Protein AF-A0A497SL41-F1 (afdb_monomer)

Structure (mmCIF, N/CA/C/O backbone):
data_AF-A0A497SL41-F1
#
_entry.id   AF-A0A497SL41-F1
#
loop_
_atom_site.group_PDB
_atom_site.id
_atom_site.type_symbol
_atom_site.label_atom_id
_atom_site.label_alt_id
_atom_site.label_comp_id
_atom_site.label_asym_id
_atom_site.label_entity_id
_atom_site.label_seq_id
_atom_site.pdbx_PDB_ins_code
_atom_site.Cartn_x
_atom_site.Cartn_y
_atom_site.Cartn_z
_atom_site.occupancy
_atom_site.B_iso_or_equiv
_atom_site.auth_seq_id
_atom_site.auth_comp_id
_atom_site.auth_asym_id
_atom_site.auth_atom_id
_atom_site.pdbx_PDB_model_num
ATOM 1 N N . MET A 1 1 ? 5.403 15.407 -1.987 1.00 45.56 1 MET A N 1
ATOM 2 C CA . MET A 1 1 ? 4.065 14.810 -1.792 1.00 45.56 1 MET A CA 1
ATOM 3 C C . MET A 1 1 ? 3.954 13.623 -2.733 1.00 45.56 1 MET A C 1
ATOM 5 O O . MET A 1 1 ? 3.885 13.834 -3.935 1.00 45.56 1 MET A O 1
ATOM 9 N N . VAL A 1 2 ? 4.081 12.396 -2.223 1.00 57.38 2 VAL A N 1
ATOM 10 C CA . VAL A 1 2 ? 4.057 11.172 -3.045 1.00 57.38 2 VAL A CA 1
ATO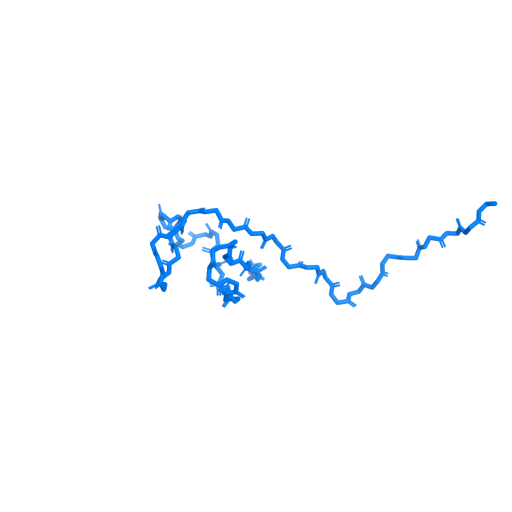M 11 C C . VAL A 1 2 ? 2.746 10.442 -2.759 1.00 57.38 2 VAL A C 1
ATOM 13 O O . VAL A 1 2 ? 2.707 9.540 -1.924 1.00 57.38 2 VAL A O 1
ATOM 16 N N . SER A 1 3 ? 1.664 10.852 -3.421 1.00 58.16 3 SER A N 1
ATOM 17 C CA . SER A 1 3 ? 0.424 10.075 -3.436 1.00 58.16 3 SER A CA 1
ATOM 18 C C . SE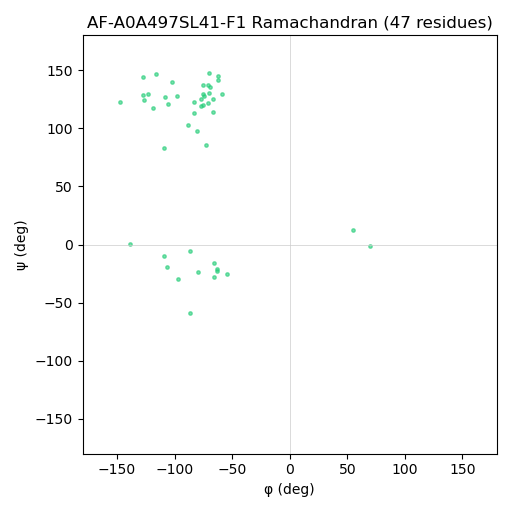R A 1 3 ? 0.688 8.779 -4.205 1.00 58.16 3 SER A C 1
ATOM 20 O O . SER A 1 3 ? 1.036 8.788 -5.386 1.00 58.16 3 SER A O 1
ATOM 22 N N . SER A 1 4 ? 0.622 7.645 -3.510 1.00 68.81 4 SER A N 1
ATOM 23 C CA . SER A 1 4 ? 0.842 6.333 -4.117 1.00 68.81 4 SER A CA 1
ATOM 24 C C . SER A 1 4 ? -0.495 5.613 -4.254 1.00 68.81 4 SER A C 1
ATOM 26 O O . SER A 1 4 ? -1.188 5.375 -3.265 1.00 68.81 4 SER A O 1
ATOM 28 N N . GLU A 1 5 ? -0.858 5.267 -5.489 1.00 78.94 5 GLU A N 1
ATOM 29 C CA . GLU A 1 5 ? -2.034 4.450 -5.784 1.00 78.94 5 GLU A CA 1
ATOM 30 C C . GLU A 1 5 ? -1.761 2.981 -5.442 1.00 78.94 5 GLU A C 1
ATOM 32 O O . GLU A 1 5 ? -0.876 2.329 -6.015 1.00 78.94 5 GLU A O 1
ATOM 37 N N . TYR A 1 6 ? -2.562 2.444 -4.530 1.00 81.00 6 TYR A N 1
ATOM 38 C CA . TYR A 1 6 ? -2.525 1.047 -4.130 1.00 81.00 6 TYR A CA 1
ATOM 39 C C . TYR A 1 6 ? -3.831 0.356 -4.500 1.00 81.00 6 TYR A C 1
ATOM 41 O O . TYR A 1 6 ? -4.906 0.946 -4.471 1.00 81.00 6 TYR A O 1
ATOM 49 N N . VAL A 1 7 ? -3.760 -0.923 -4.837 1.00 83.12 7 VAL A N 1
ATOM 50 C CA . VAL A 1 7 ? -4.922 -1.756 -5.133 1.00 83.12 7 VAL A CA 1
ATOM 51 C C . VAL A 1 7 ? -5.098 -2.737 -3.988 1.00 83.12 7 VAL A C 1
ATOM 53 O O . VAL A 1 7 ? -4.165 -3.441 -3.616 1.00 83.12 7 VAL A O 1
ATOM 56 N N . CYS A 1 8 ? -6.286 -2.796 -3.393 1.00 83.00 8 CYS A N 1
ATOM 57 C CA . CYS A 1 8 ? -6.557 -3.822 -2.392 1.00 83.00 8 CYS A CA 1
ATOM 58 C C . CYS A 1 8 ? -6.642 -5.201 -3.061 1.00 83.00 8 CYS A C 1
ATOM 60 O O . CYS A 1 8 ? -7.394 -5.371 -4.019 1.00 83.00 8 CYS A O 1
ATOM 62 N N . MET A 1 9 ? -5.938 -6.201 -2.530 1.00 81.31 9 MET A N 1
ATOM 63 C CA . MET A 1 9 ? -5.895 -7.539 -3.137 1.00 81.31 9 MET A CA 1
ATOM 64 C C . MET A 1 9 ? -7.259 -8.259 -3.111 1.00 81.31 9 MET A C 1
ATOM 66 O O . MET A 1 9 ? -7.544 -9.067 -3.989 1.00 81.31 9 MET A O 1
ATOM 70 N N . ASN A 1 10 ? -8.118 -7.942 -2.134 1.00 81.25 10 ASN A N 1
ATOM 71 C CA . ASN A 1 10 ? -9.421 -8.591 -1.973 1.00 81.25 10 ASN A CA 1
ATOM 72 C C . ASN A 1 10 ? -10.519 -7.922 -2.819 1.00 81.25 10 ASN A C 1
ATOM 74 O O . ASN A 1 10 ? -11.115 -8.548 -3.689 1.00 81.25 10 ASN A O 1
AT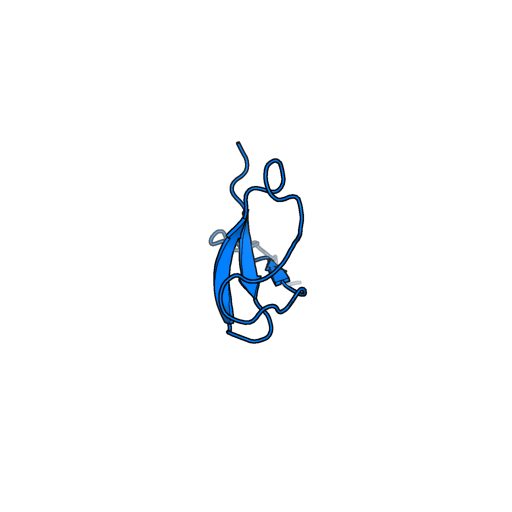OM 78 N N . CYS A 1 11 ? -10.773 -6.623 -2.613 1.00 79.44 11 CYS A N 1
ATOM 79 C CA . CYS A 1 11 ? -11.844 -5.920 -3.330 1.00 79.44 11 CYS A CA 1
ATOM 80 C C . CYS A 1 11 ? -11.417 -5.351 -4.692 1.00 79.44 11 CYS A C 1
ATOM 82 O O . CYS A 1 11 ? -12.259 -4.803 -5.401 1.00 79.44 11 CYS A O 1
ATOM 84 N N . LYS A 1 12 ? -10.123 -5.432 -5.039 1.00 79.00 12 LYS A N 1
ATOM 85 C CA . LYS A 1 12 ? -9.515 -4.901 -6.275 1.00 79.00 12 LYS A CA 1
ATOM 86 C C . LYS A 1 12 ? -9.761 -3.409 -6.524 1.00 79.00 12 LYS A C 1
ATOM 88 O O . LYS A 1 12 ? -9.474 -2.904 -7.605 1.00 79.00 12 LYS A O 1
ATOM 93 N N . LYS A 1 13 ? -10.263 -2.680 -5.523 1.00 80.81 13 LYS A N 1
ATOM 94 C CA . LYS A 1 13 ? -10.461 -1.235 -5.607 1.00 80.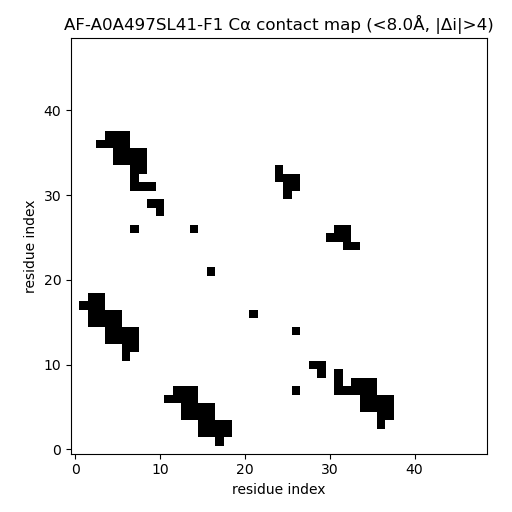81 13 LYS A CA 1
ATOM 95 C C . LYS A 1 13 ? -9.124 -0.525 -5.471 1.00 80.81 13 LYS A C 1
ATOM 97 O O . LYS A 1 13 ? -8.308 -0.880 -4.614 1.00 80.81 13 LYS A O 1
ATOM 102 N N . THR A 1 14 ? -8.933 0.488 -6.306 1.00 78.00 14 THR A N 1
ATOM 103 C CA . THR A 1 14 ? -7.822 1.427 -6.185 1.00 78.00 14 THR A CA 1
ATOM 104 C C . THR A 1 14 ? -8.116 2.382 -5.035 1.00 78.00 14 THR A C 1
ATOM 106 O O . THR A 1 14 ? -9.214 2.928 -4.929 1.00 78.00 14 THR A O 1
ATOM 109 N N . VAL A 1 15 ? -7.148 2.529 -4.144 1.00 80.56 15 VAL A N 1
ATOM 110 C CA . VAL A 1 15 ? -7.183 3.427 -3.000 1.00 80.56 15 VAL A CA 1
ATOM 111 C C . VAL A 1 15 ? -5.931 4.285 -3.089 1.00 80.56 15 VAL A C 1
ATOM 113 O O . VAL A 1 15 ? -4.815 3.768 -3.168 1.00 80.56 15 VAL A O 1
ATOM 116 N N . GLU A 1 16 ? -6.119 5.595 -3.097 1.00 76.31 16 GLU A N 1
ATOM 117 C CA . GLU A 1 16 ? -5.027 6.543 -2.916 1.00 76.31 16 GLU A CA 1
ATOM 118 C C . GLU A 1 16 ? -4.685 6.578 -1.428 1.00 76.31 16 GLU A C 1
ATOM 120 O O . GLU A 1 16 ? -5.549 6.841 -0.588 1.00 76.31 16 GLU A O 1
ATOM 125 N N . ILE A 1 17 ? -3.447 6.218 -1.087 1.00 74.12 17 ILE A N 1
ATOM 126 C CA . ILE A 1 17 ? -2.997 6.143 0.304 1.00 74.12 17 ILE A CA 1
ATOM 127 C C . ILE A 1 17 ? -1.847 7.127 0.484 1.00 74.12 17 ILE A C 1
ATOM 129 O O . ILE A 1 17 ? -0.774 6.967 -0.103 1.00 74.12 17 ILE A O 1
ATOM 133 N N . ASP A 1 18 ? -2.056 8.113 1.351 1.00 71.31 18 ASP A N 1
ATOM 134 C CA . ASP A 1 18 ? -0.998 8.992 1.836 1.00 71.31 18 ASP A CA 1
ATOM 135 C C . ASP A 1 18 ? -0.222 8.292 2.958 1.00 71.31 18 ASP A C 1
ATOM 137 O O . ASP A 1 18 ? -0.631 8.292 4.123 1.00 71.31 18 ASP A O 1
ATOM 141 N N . LEU A 1 19 ? 0.919 7.691 2.614 1.00 67.81 19 LEU A N 1
ATOM 142 C CA . LEU A 1 19 ? 1.783 6.944 3.545 1.00 67.81 19 LEU A CA 1
ATOM 143 C C . LEU A 1 19 ? 2.204 7.765 4.782 1.00 67.81 19 LEU A C 1
ATOM 145 O O . LEU A 1 19 ? 2.456 7.192 5.836 1.00 67.81 19 LEU A O 1
ATOM 149 N N . GLU A 1 20 ? 2.235 9.097 4.678 1.00 63.47 20 GLU A N 1
ATOM 150 C CA . GLU A 1 20 ? 2.584 10.011 5.778 1.00 63.47 20 GLU A CA 1
ATOM 151 C C . GLU A 1 20 ? 1.430 10.260 6.767 1.00 63.47 20 GLU A C 1
ATOM 153 O O . GLU A 1 20 ? 1.669 10.616 7.920 1.00 63.47 20 GLU A O 1
ATOM 158 N N . ARG A 1 21 ? 0.169 10.084 6.347 1.00 59.50 21 ARG A N 1
ATOM 159 C CA . ARG A 1 21 ? -1.021 10.399 7.167 1.00 59.50 21 ARG A CA 1
ATOM 160 C C . ARG A 1 21 ? -1.740 9.162 7.694 1.00 59.50 21 ARG A C 1
ATOM 162 O O . ARG A 1 21 ? -2.507 9.251 8.657 1.00 59.50 21 ARG A O 1
ATOM 169 N N . VAL A 1 22 ? -1.517 8.002 7.087 1.00 65.06 22 VAL A N 1
ATOM 170 C CA . VAL A 1 22 ? -2.294 6.800 7.393 1.00 65.06 22 VAL A CA 1
ATOM 171 C C . VAL A 1 22 ? -1.667 6.023 8.556 1.00 65.06 22 VAL A C 1
ATOM 173 O O . VAL A 1 22 ? -0.707 5.279 8.397 1.00 65.06 22 VAL A O 1
ATOM 176 N N . LYS A 1 23 ? -2.26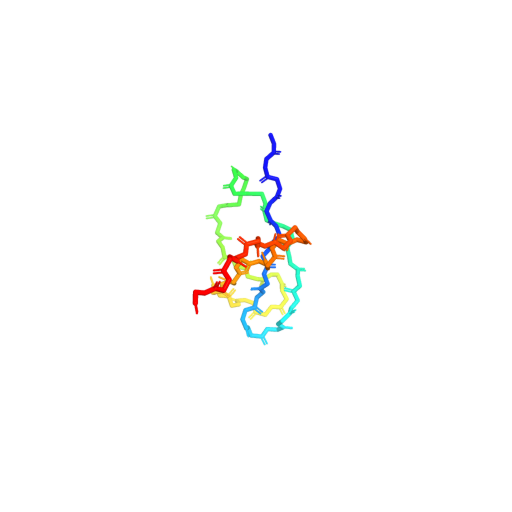9 6.147 9.749 1.00 61.16 23 LYS A N 1
ATOM 177 C CA . LYS A 1 23 ? -1.880 5.400 10.966 1.00 61.16 23 LYS A CA 1
ATOM 178 C C . LYS A 1 23 ? -2.060 3.875 10.858 1.00 61.16 23 LYS A C 1
ATOM 180 O O . LYS A 1 23 ? -1.461 3.146 11.643 1.00 61.16 23 LYS A O 1
ATOM 185 N N . LYS A 1 24 ? -2.922 3.380 9.957 1.0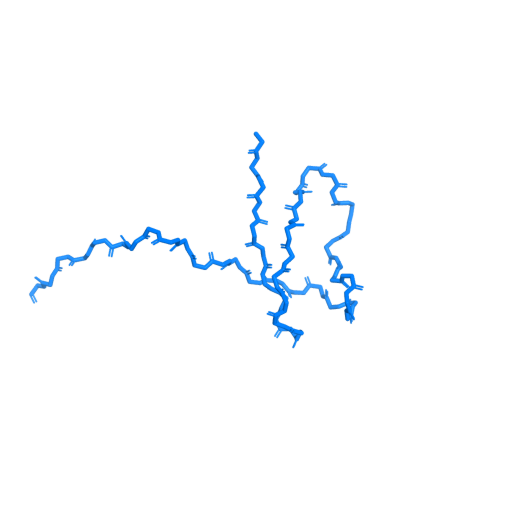0 66.62 24 LYS A N 1
ATOM 186 C CA . LYS A 1 24 ? -3.212 1.944 9.767 1.00 66.62 24 LYS A CA 1
ATOM 187 C C . LYS A 1 24 ? -3.531 1.648 8.297 1.00 66.62 24 LYS A C 1
ATOM 189 O O . LYS A 1 24 ? -4.489 2.201 7.769 1.00 66.62 24 LYS A O 1
ATOM 194 N N . LEU A 1 25 ? -2.785 0.738 7.663 1.00 72.06 25 LEU A N 1
ATOM 195 C CA . LEU A 1 25 ? -3.100 0.209 6.327 1.00 72.06 25 LEU A CA 1
ATOM 196 C C . LEU A 1 25 ? -4.306 -0.738 6.406 1.00 72.06 25 LEU A C 1
ATOM 198 O O . LEU A 1 25 ? -4.168 -1.951 6.563 1.00 72.06 25 LEU A O 1
ATOM 202 N N . ILE A 1 26 ? -5.505 -0.167 6.342 1.00 78.00 26 ILE A N 1
ATOM 203 C CA . ILE A 1 26 ? -6.774 -0.898 6.322 1.00 78.00 26 ILE A CA 1
ATOM 204 C C . ILE A 1 26 ? -7.577 -0.399 5.126 1.00 78.00 26 ILE A C 1
ATOM 206 O O . ILE A 1 26 ? -7.766 0.804 4.956 1.00 78.00 26 ILE A O 1
ATOM 210 N N . CYS A 1 27 ? -8.056 -1.318 4.290 1.00 76.81 27 CYS A N 1
ATOM 211 C CA . CYS A 1 27 ? -8.911 -0.962 3.167 1.00 76.81 27 CYS A CA 1
ATOM 212 C C . CYS A 1 27 ? -10.256 -0.429 3.690 1.00 76.81 27 CYS A C 1
ATOM 214 O O . CYS A 1 27 ? -10.940 -1.166 4.408 1.00 76.81 27 CYS A O 1
ATOM 216 N N . PRO A 1 28 ? -10.690 0.783 3.290 1.00 78.69 28 PRO A N 1
ATOM 217 C CA . PRO A 1 28 ? -11.944 1.377 3.764 1.00 78.69 28 PRO A CA 1
ATOM 218 C C . PRO A 1 28 ? -13.189 0.607 3.301 1.00 78.69 28 PRO A C 1
ATOM 220 O O . PRO A 1 28 ? -14.266 0.790 3.852 1.00 78.69 28 PRO A O 1
ATOM 223 N N . TYR A 1 29 ? -13.050 -0.270 2.302 1.00 78.81 29 TYR A N 1
ATOM 224 C CA . TYR A 1 29 ? -14.171 -0.999 1.711 1.00 78.81 29 TYR A CA 1
ATOM 225 C C . TYR A 1 29 ? -14.367 -2.411 2.261 1.00 78.81 29 TYR A C 1
ATOM 227 O O . TYR A 1 29 ? -15.479 -2.919 2.226 1.00 78.81 29 TYR A O 1
ATOM 235 N N . CYS A 1 30 ? -13.301 -3.082 2.699 1.00 77.12 30 CYS A N 1
ATOM 236 C CA . CYS A 1 30 ? -13.377 -4.497 3.082 1.00 77.12 30 CYS A CA 1
ATOM 237 C C . CYS A 1 30 ? -12.589 -4.848 4.348 1.00 77.12 30 CYS A C 1
ATOM 239 O O . CYS A 1 30 ? -12.533 -6.01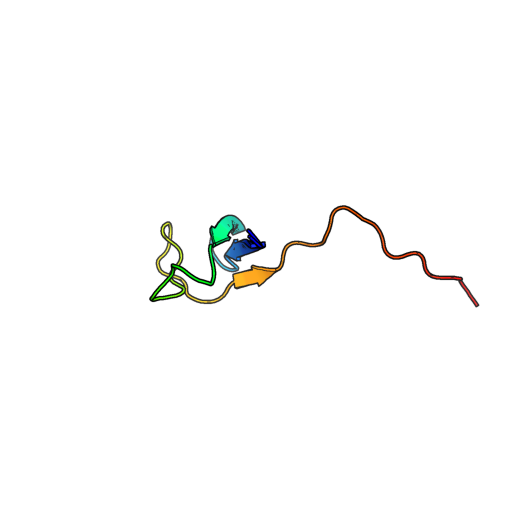5 4.720 1.00 77.12 30 CYS A O 1
ATOM 241 N N . GLY A 1 31 ? -11.927 -3.878 4.988 1.00 78.19 31 GLY A N 1
ATOM 242 C CA . GLY A 1 31 ? -11.107 -4.117 6.179 1.00 78.19 31 GLY A CA 1
ATOM 243 C C . GLY A 1 31 ? -9.811 -4.904 5.927 1.00 78.19 31 GLY A C 1
ATOM 244 O O . GLY A 1 31 ? -9.037 -5.126 6.858 1.00 78.19 31 GLY A O 1
ATOM 245 N N . PHE A 1 32 ? -9.547 -5.315 4.682 1.00 82.25 32 PHE A N 1
ATOM 246 C CA . PHE A 1 32 ? -8.356 -6.072 4.303 1.00 82.25 32 PHE A CA 1
ATOM 247 C C . PHE A 1 32 ? -7.093 -5.205 4.380 1.00 82.25 32 PHE A C 1
ATOM 249 O O . PHE A 1 32 ? -7.148 -3.998 4.143 1.00 82.25 32 PHE A O 1
ATOM 256 N N . ARG A 1 33 ? -5.954 -5.816 4.721 1.00 80.75 33 ARG A N 1
ATOM 257 C CA . ARG A 1 33 ? -4.711 -5.088 5.050 1.00 80.75 33 ARG A CA 1
ATOM 258 C C . ARG A 1 33 ? -3.604 -5.219 4.006 1.00 80.75 33 ARG A C 1
ATOM 260 O O . ARG A 1 33 ? -2.602 -4.522 4.099 1.00 80.75 33 ARG A O 1
ATOM 267 N N . ILE A 1 34 ? -3.769 -6.110 3.030 1.00 80.81 34 ILE A N 1
ATOM 268 C CA . ILE A 1 34 ? -2.771 -6.344 1.985 1.00 80.81 34 ILE A CA 1
ATOM 269 C C . ILE A 1 34 ? -3.160 -5.550 0.738 1.00 80.81 34 ILE A C 1
ATOM 271 O O . ILE A 1 34 ? -4.287 -5.649 0.236 1.00 80.81 34 ILE A O 1
ATOM 275 N N . PHE A 1 35 ? -2.198 -4.774 0.250 1.00 84.19 35 PHE A N 1
ATOM 276 C CA . PHE A 1 35 ? -2.325 -3.923 -0.920 1.00 84.19 35 PHE A CA 1
ATOM 277 C C . PHE A 1 35 ? -1.192 -4.203 -1.906 1.00 84.19 35 PHE A C 1
ATOM 279 O O . PHE A 1 35 ? -0.053 -4.433 -1.507 1.00 84.19 35 PHE A O 1
ATOM 286 N N . GLU A 1 36 ? -1.505 -4.133 -3.192 1.00 84.00 36 GLU A N 1
ATOM 287 C CA . GLU A 1 36 ? -0.553 -4.210 -4.290 1.00 84.00 36 GLU A CA 1
ATOM 288 C C . GLU A 1 36 ? -0.290 -2.805 -4.840 1.00 84.00 36 GLU A C 1
ATOM 290 O O . GLU A 1 36 ? -1.205 -1.990 -4.966 1.00 84.00 36 GLU A O 1
ATOM 295 N N . LYS A 1 37 ? 0.964 -2.493 -5.170 1.00 82.12 37 LYS A N 1
ATOM 296 C CA . LYS A 1 37 ? 1.289 -1.225 -5.827 1.00 82.12 37 LYS A CA 1
ATOM 297 C C . LYS A 1 37 ? 0.848 -1.294 -7.286 1.00 82.12 37 LYS A C 1
ATOM 299 O O . LYS A 1 37 ? 1.242 -2.214 -8.003 1.00 82.12 37 LYS A O 1
ATOM 304 N N . LYS A 1 38 ? 0.079 -0.305 -7.744 1.00 83.62 38 LYS A N 1
ATOM 305 C CA . LYS A 1 38 ? -0.369 -0.272 -9.139 1.00 83.62 38 LYS A CA 1
ATOM 306 C C . LYS A 1 38 ? 0.830 -0.177 -10.084 1.00 83.62 38 LYS A C 1
ATOM 308 O O . LYS A 1 38 ? 1.809 0.525 -9.812 1.00 83.62 38 LYS A O 1
ATOM 313 N N . ARG A 1 39 ? 0.743 -0.880 -11.217 1.00 82.06 39 ARG A N 1
ATOM 314 C CA . ARG A 1 39 ? 1.742 -0.781 -12.282 1.00 82.06 39 ARG A CA 1
ATOM 315 C C . ARG A 1 39 ? 1.807 0.676 -12.763 1.00 82.06 39 ARG A C 1
ATOM 317 O O . ARG A 1 39 ? 0.756 1.243 -13.063 1.00 82.06 39 ARG A O 1
ATOM 324 N N . PRO A 1 40 ? 3.001 1.284 -12.849 1.00 83.06 40 PRO A N 1
ATOM 325 C CA . PRO A 1 40 ? 3.122 2.633 -13.379 1.00 83.06 40 PRO A CA 1
ATOM 326 C C . PRO A 1 40 ? 2.668 2.664 -14.842 1.00 83.06 40 PRO A C 1
ATOM 328 O O . PRO A 1 40 ? 2.918 1.718 -15.593 1.00 83.06 40 PRO A O 1
ATOM 331 N N . SER A 1 41 ? 2.051 3.771 -15.256 1.00 83.50 41 SER A N 1
ATOM 332 C CA . SER A 1 41 ? 1.618 3.985 -16.646 1.00 83.50 41 SER A CA 1
ATOM 333 C C . SER A 1 41 ? 2.789 4.013 -17.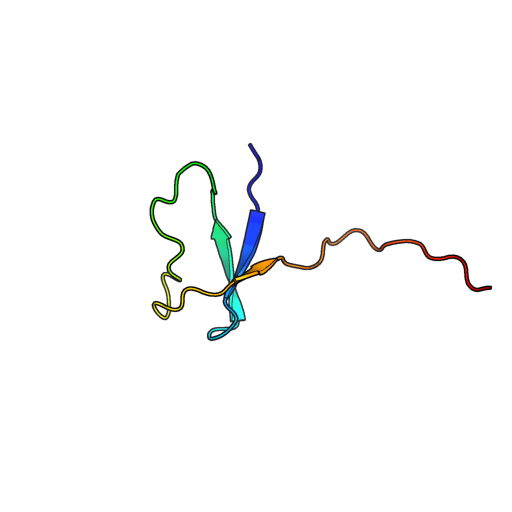631 1.00 83.50 41 SER A C 1
ATOM 335 O O . SER A 1 41 ? 2.606 3.788 -18.822 1.00 83.50 41 SER A O 1
ATOM 337 N N . ILE A 1 42 ? 4.000 4.286 -17.138 1.00 86.19 42 ILE A N 1
ATOM 338 C CA . ILE A 1 42 ? 5.219 4.363 -17.939 1.00 86.19 42 ILE A CA 1
ATOM 339 C C . ILE A 1 42 ? 5.762 2.939 -18.141 1.00 86.19 42 ILE A C 1
ATOM 341 O O . ILE A 1 42 ? 6.196 2.306 -17.171 1.00 86.19 42 ILE A O 1
ATOM 345 N N . PRO A 1 43 ? 5.762 2.410 -19.378 1.00 84.62 43 PRO A N 1
ATOM 346 C CA . PRO A 1 43 ? 6.275 1.078 -19.642 1.00 84.62 43 PRO A CA 1
ATOM 347 C C . PRO A 1 43 ? 7.800 1.049 -19.503 1.00 84.62 43 PRO A C 1
ATOM 349 O O . PRO A 1 43 ? 8.516 1.922 -19.998 1.00 84.62 43 PRO A O 1
ATOM 352 N N . LYS A 1 44 ? 8.315 -0.005 -18.867 1.00 86.88 44 LYS A N 1
ATOM 353 C CA . LYS A 1 44 ? 9.752 -0.288 -18.840 1.00 86.88 44 LYS A CA 1
ATOM 354 C C . 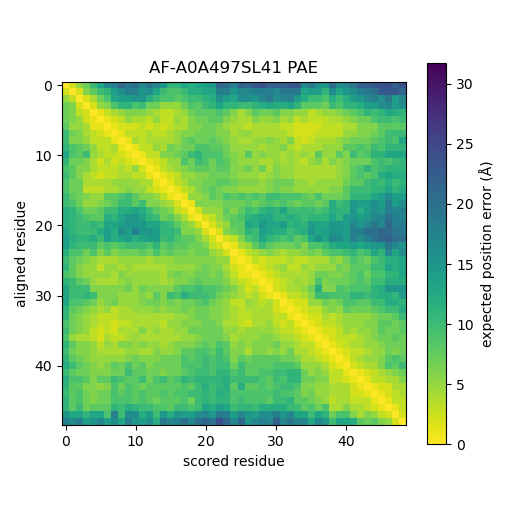LYS A 1 44 ? 10.190 -0.759 -20.230 1.00 86.88 44 LYS A C 1
ATOM 356 O O . LYS A 1 44 ? 9.675 -1.760 -20.720 1.00 86.88 44 LYS A O 1
ATOM 361 N N . ARG A 1 45 ? 11.148 -0.063 -20.849 1.00 89.50 45 ARG A N 1
ATOM 362 C CA . ARG A 1 45 ? 11.777 -0.504 -22.105 1.00 89.50 45 ARG A CA 1
ATOM 363 C C . ARG A 1 45 ? 12.782 -1.616 -21.800 1.00 89.50 45 ARG A C 1
ATOM 365 O O . ARG A 1 45 ? 13.652 -1.438 -20.951 1.00 89.50 45 ARG A O 1
ATOM 372 N N . ILE A 1 46 ? 12.639 -2.756 -22.467 1.00 90.69 46 ILE A N 1
ATOM 373 C CA . ILE A 1 46 ? 13.532 -3.917 -22.376 1.00 90.69 46 ILE A CA 1
ATOM 374 C C . ILE A 1 46 ? 14.036 -4.211 -23.789 1.00 90.69 46 ILE A C 1
ATOM 376 O O . ILE A 1 46 ? 13.236 -4.279 -24.718 1.00 90.69 46 ILE A O 1
ATOM 380 N N . ILE A 1 47 ? 15.354 -4.344 -23.947 1.00 91.38 47 ILE A N 1
ATOM 381 C CA . ILE A 1 47 ? 15.984 -4.759 -25.206 1.00 91.38 47 ILE A CA 1
ATOM 382 C C . ILE A 1 47 ? 15.926 -6.289 -25.245 1.00 91.38 47 ILE A C 1
ATOM 384 O O . ILE A 1 47 ? 16.390 -6.937 -24.306 1.00 91.38 47 ILE A O 1
ATOM 388 N N . ALA A 1 48 ? 15.315 -6.859 -26.285 1.00 86.88 48 ALA A N 1
ATOM 389 C CA . ALA A 1 48 ? 15.352 -8.300 -26.521 1.00 86.88 48 ALA A CA 1
ATOM 390 C C . ALA A 1 48 ? 16.779 -8.705 -26.931 1.00 86.88 48 ALA A C 1
ATOM 392 O O . ALA A 1 48 ? 17.405 -7.992 -27.716 1.00 86.88 48 ALA A O 1
ATOM 393 N N . ARG A 1 49 ? 17.297 -9.796 -26.359 1.00 78.38 49 ARG A N 1
ATOM 394 C CA . ARG A 1 49 ? 18.628 -10.339 -26.658 1.00 78.38 49 ARG A CA 1
ATOM 395 C C . ARG A 1 49 ? 18.523 -11.482 -27.653 1.00 78.38 49 ARG A C 1
ATOM 397 O O . ARG A 1 49 ? 17.545 -12.250 -27.520 1.00 78.38 49 ARG A O 1
#

Sequence (49 aa):
MVSSEYVCMNCKKTVEIDLERVKKLICPYCGFRIFEKKRPSIPKRIIAR

Mean predicted aligned error: 7.63 Å

pLDDT: mean 77.19, std 9.4, range [45.56, 91.38]

Radius of gyration: 13.76 Å; Cα contacts (8 Å, |Δi|>4): 58; chains: 1; bounding box: 33×25×38 Å

Solvent-accessible surface area (backbone atoms only — not comparable to full-atom values): 3425 Å² total; per-residue (Å²): 138,75,81,43,58,30,25,32,72,84,80,64,47,78,42,80,44,51,77,90,74,57,91,64,76,53,39,94,86,76,66,50,64,59,66,44,76,58,81,67,91,70,79,84,88,76,83,89,130

Secondary structure (DSSP, 8-state):
---EEEEETTT--EEEE-TTT-SS---TTT----EEEPPPSSPPP----

Foldseek 3Di:
DDFFWKAQPVPRDIDGDDPVPDPAQADPPPRGRDIDGDDDPDDDDDDDD

Nearest PDB structures (foldseek):
  9bcu-assembly1_P  TM=8.794E-01  e=5.732E-04  Thermococcus kodakarensis
  8orq-assembly1_P  TM=8.675E-01  e=7.996E-04  Pyrococcus furiosus DSM 3638
  8oki-assembly1_P  TM=8.668E-01  e=1.115E-03  Pyrococcus furiosus DSM 3638
  8rbo-assembly1_P  TM=8.708E-01  e=1.456E-03  Pyrococcus furiosus DSM 3638
  8p2i-assembly1_P  TM=8.702E-01  e=1.663E-03  Pyrococcus furiosus DSM 3638